Protein AF-A0A485P216-F1 (afdb_monomer_lite)

pLDDT: mean 75.19, std 9.9, range [46.28, 90.5]

Structure (mmCIF, N/CA/C/O backbone):
data_AF-A0A485P216-F1
#
_entry.id   AF-A0A485P216-F1
#
loop_
_atom_site.group_PDB
_atom_site.id
_atom_site.type_symbol
_atom_site.label_atom_id
_atom_site.label_alt_id
_atom_site.label_comp_id
_atom_site.label_asym_id
_atom_site.label_entity_id
_atom_site.label_seq_id
_atom_site.pdbx_PDB_ins_code
_atom_site.Cartn_x
_atom_site.Cartn_y
_atom_site.Cartn_z
_atom_site.occupancy
_atom_site.B_iso_or_equiv
_atom_site.auth_seq_id
_atom_site.auth_comp_id
_atom_site.auth_asym_id
_atom_site.auth_atom_id
_atom_site.pdbx_PDB_model_num
ATOM 1 N N . MET A 1 1 ? 8.575 -3.448 17.483 1.00 46.28 1 MET A N 1
ATOM 2 C CA . MET A 1 1 ? 7.291 -3.311 18.198 1.00 46.28 1 MET A CA 1
ATOM 3 C C . MET A 1 1 ? 6.920 -4.689 18.709 1.00 46.28 1 MET A C 1
ATOM 5 O O . MET A 1 1 ? 6.336 -5.465 17.970 1.00 46.28 1 MET A O 1
ATOM 9 N N . GLU A 1 2 ? 7.343 -5.017 19.926 1.00 46.97 2 GLU A N 1
ATOM 10 C CA . GLU A 1 2 ? 6.828 -6.168 20.674 1.00 46.97 2 GLU A CA 1
ATOM 11 C C . GLU A 1 2 ? 5.642 -5.655 21.489 1.00 46.97 2 GLU A C 1
ATOM 13 O O . GLU A 1 2 ? 5.766 -5.279 22.651 1.00 46.97 2 GLU A O 1
ATOM 18 N N . THR A 1 3 ? 4.499 -5.478 20.834 1.00 56.75 3 THR A N 1
ATOM 19 C CA . THR A 1 3 ? 3.295 -5.021 21.525 1.00 56.75 3 THR A CA 1
ATOM 20 C C . THR A 1 3 ? 2.640 -6.262 22.112 1.00 56.75 3 THR A C 1
ATOM 22 O O . THR A 1 3 ? 2.200 -7.119 21.354 1.00 56.75 3 THR A O 1
ATOM 25 N N . GLY A 1 4 ? 2.581 -6.375 23.442 1.00 61.16 4 GLY A N 1
ATOM 26 C CA . GLY A 1 4 ? 1.899 -7.454 24.177 1.00 61.16 4 GLY A CA 1
ATOM 27 C C . GLY A 1 4 ? 0.370 -7.468 24.013 1.00 61.16 4 GLY A C 1
ATOM 28 O O . GLY A 1 4 ? -0.347 -7.727 24.972 1.00 61.16 4 GLY A O 1
ATOM 29 N N . GLY A 1 5 ? -0.127 -7.123 22.824 1.00 69.69 5 GLY A N 1
ATOM 30 C CA . GLY A 1 5 ? -1.528 -7.204 22.435 1.00 69.69 5 GLY A CA 1
ATOM 31 C C . GLY A 1 5 ? -1.861 -8.573 21.849 1.00 69.69 5 GLY A C 1
ATOM 32 O O . GLY A 1 5 ? -0.996 -9.259 21.305 1.00 69.69 5 GLY A O 1
ATOM 33 N N . ASP A 1 6 ? -3.129 -8.961 21.959 1.00 84.44 6 ASP A N 1
ATOM 34 C CA . ASP A 1 6 ? -3.650 -10.210 21.409 1.00 84.44 6 ASP A CA 1
ATOM 35 C C . ASP A 1 6 ? -3.350 -10.315 19.904 1.00 84.44 6 ASP A C 1
ATOM 37 O O . ASP A 1 6 ? -3.784 -9.482 19.100 1.00 84.44 6 ASP A O 1
ATOM 41 N N . TRP A 1 7 ? -2.598 -11.346 19.518 1.00 85.06 7 TRP A N 1
ATOM 42 C CA . TRP A 1 7 ? -2.142 -11.551 18.145 1.00 85.06 7 TRP A CA 1
ATOM 43 C C . TRP A 1 7 ? -3.311 -11.696 17.165 1.00 85.06 7 TRP A C 1
ATOM 45 O O . TRP A 1 7 ? -3.168 -11.318 16.004 1.00 85.06 7 TRP A O 1
ATOM 55 N N . VAL A 1 8 ? -4.478 -12.168 17.623 1.00 88.50 8 VAL A N 1
ATOM 56 C CA . VAL A 1 8 ? -5.694 -12.261 16.801 1.00 88.50 8 VAL A CA 1
ATOM 57 C C . VAL A 1 8 ? -6.170 -10.868 16.389 1.00 88.50 8 VAL A C 1
ATOM 59 O O . VAL A 1 8 ? -6.516 -10.656 15.227 1.00 88.50 8 VAL A O 1
ATOM 62 N N . THR A 1 9 ? -6.127 -9.891 17.302 1.00 81.56 9 THR A N 1
ATOM 63 C CA . THR A 1 9 ? -6.506 -8.500 16.995 1.00 81.56 9 THR A CA 1
ATOM 64 C C . THR A 1 9 ? -5.523 -7.804 16.052 1.00 81.56 9 THR A C 1
ATOM 66 O O . THR A 1 9 ? -5.925 -6.950 15.261 1.00 81.56 9 THR A O 1
ATOM 69 N N . LEU A 1 10 ? -4.245 -8.194 16.084 1.00 84.25 10 LEU A N 1
ATOM 70 C CA . LEU A 1 10 ? -3.198 -7.638 15.221 1.00 84.25 10 LEU A CA 1
ATOM 71 C C . LEU A 1 10 ? -3.072 -8.363 13.877 1.00 84.25 10 LEU A C 1
ATOM 73 O O . LEU A 1 10 ? -2.493 -7.812 12.939 1.00 84.25 10 LEU A O 1
ATOM 77 N N . LEU A 1 11 ? -3.633 -9.566 13.752 1.00 85.06 11 LEU A N 1
ATOM 78 C CA . LEU A 1 11 ? -3.516 -10.402 12.560 1.00 85.06 11 LEU A CA 1
ATOM 79 C C . LEU A 1 11 ? -3.980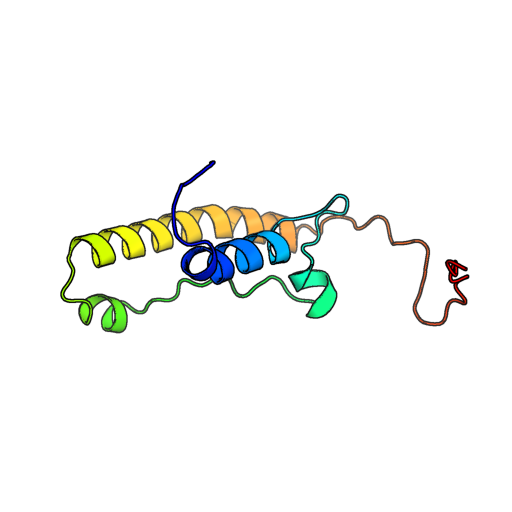 -9.699 11.270 1.00 85.06 11 LEU A C 1
ATOM 81 O O . LEU A 1 11 ? -3.235 -9.751 10.287 1.00 85.06 11 LEU A O 1
ATOM 85 N N . PRO A 1 12 ? -5.134 -8.996 11.226 1.00 83.62 12 PRO A N 1
ATOM 86 C CA . PRO A 1 12 ? -5.554 -8.295 10.012 1.00 83.62 12 PRO A CA 1
ATOM 87 C C . PRO A 1 12 ? -4.550 -7.219 9.582 1.00 83.62 12 PRO A C 1
ATOM 89 O O . PRO A 1 12 ? -4.276 -7.064 8.393 1.00 83.62 12 PRO A O 1
ATOM 92 N N . TYR A 1 13 ? -3.967 -6.507 10.551 1.00 78.81 13 TYR A N 1
ATOM 93 C C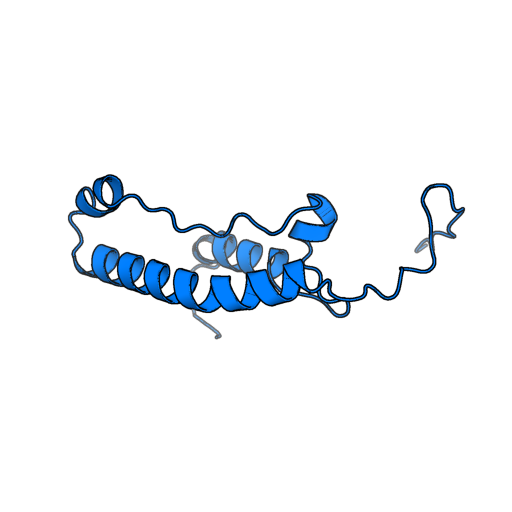A . TYR A 1 13 ? -2.966 -5.473 10.299 1.00 78.81 13 TYR A CA 1
ATOM 94 C C . TYR A 1 13 ? -1.630 -6.066 9.833 1.00 78.81 13 TYR A C 1
ATOM 96 O O . TYR A 1 13 ? -1.048 -5.568 8.869 1.00 78.81 13 TYR A O 1
ATOM 104 N N . GLY A 1 14 ? -1.174 -7.153 10.461 1.00 85.06 14 GLY A N 1
ATOM 105 C CA . GLY A 1 14 ? 0.032 -7.878 10.053 1.00 85.06 14 GLY A CA 1
ATOM 106 C C . GLY A 1 14 ? -0.067 -8.379 8.612 1.00 85.06 14 GLY A C 1
ATOM 107 O O . GLY A 1 14 ? 0.769 -8.041 7.779 1.00 85.06 14 GLY A O 1
ATOM 108 N N . LEU A 1 15 ? -1.162 -9.068 8.276 1.00 86.50 15 LEU A N 1
ATOM 109 C CA . LEU A 1 15 ? -1.410 -9.555 6.915 1.00 86.50 15 LEU A CA 1
ATOM 110 C C . LEU A 1 15 ? -1.510 -8.422 5.890 1.00 86.50 15 LEU A C 1
ATOM 112 O O . LEU A 1 15 ? -1.015 -8.560 4.771 1.00 86.50 15 LEU A O 1
ATOM 116 N N . TYR A 1 16 ? -2.153 -7.306 6.247 1.00 84.19 16 TYR A N 1
ATOM 117 C CA . TYR A 1 16 ? -2.202 -6.128 5.384 1.00 84.19 16 TYR A CA 1
ATOM 118 C C . TYR A 1 16 ? -0.795 -5.591 5.111 1.00 84.19 16 TYR A C 1
ATOM 120 O O . TYR A 1 16 ? -0.460 -5.300 3.966 1.00 84.19 16 TYR A O 1
ATOM 128 N N . ARG A 1 17 ? 0.050 -5.483 6.137 1.00 82.00 17 ARG A N 1
ATOM 129 C CA . ARG A 1 17 ? 1.424 -5.010 5.976 1.00 82.00 17 ARG A CA 1
ATOM 130 C C . ARG A 1 17 ? 2.269 -5.937 5.118 1.00 82.00 17 ARG A C 1
ATOM 132 O O . ARG A 1 17 ? 2.921 -5.452 4.198 1.00 82.00 17 ARG A O 1
ATOM 139 N N . ASP A 1 18 ? 2.229 -7.236 5.376 1.00 87.69 18 ASP A N 1
ATOM 140 C CA . ASP A 1 18 ? 3.027 -8.214 4.634 1.00 87.69 18 ASP A CA 1
ATOM 141 C C . ASP A 1 18 ? 2.649 -8.235 3.148 1.00 87.69 18 ASP A C 1
ATOM 143 O O . ASP A 1 18 ? 3.515 -8.307 2.279 1.00 87.69 18 ASP A O 1
ATOM 147 N N . ARG A 1 19 ? 1.354 -8.096 2.835 1.00 86.69 19 ARG A N 1
ATOM 148 C CA . ARG A 1 19 ? 0.861 -8.089 1.448 1.00 86.69 19 ARG A CA 1
ATOM 149 C C . ARG A 1 19 ? 1.153 -6.802 0.685 1.00 86.69 19 ARG A C 1
ATOM 151 O O . ARG A 1 19 ? 1.187 -6.851 -0.540 1.00 86.69 19 ARG A O 1
ATOM 158 N N . ASN A 1 20 ? 1.335 -5.685 1.388 1.00 86.19 20 ASN A N 1
ATOM 159 C CA . ASN A 1 20 ? 1.463 -4.347 0.801 1.00 86.19 20 ASN A CA 1
ATOM 160 C C . ASN A 1 20 ? 2.847 -3.715 1.010 1.00 86.19 20 ASN A C 1
ATOM 162 O O . ASN A 1 20 ? 3.036 -2.544 0.694 1.00 86.19 20 ASN A O 1
ATOM 166 N N . THR A 1 21 ? 3.817 -4.460 1.546 1.00 82.44 21 THR A N 1
ATOM 167 C CA . THR A 1 21 ? 5.206 -3.996 1.651 1.00 82.44 21 THR A CA 1
ATOM 168 C C . THR A 1 21 ? 5.968 -4.404 0.383 1.00 82.44 21 THR A C 1
ATOM 170 O O . THR A 1 21 ? 5.957 -5.590 0.041 1.00 82.44 21 THR A O 1
ATOM 173 N N . PRO A 1 22 ? 6.611 -3.462 -0.334 1.00 79.12 22 PRO A N 1
ATOM 174 C CA . PRO A 1 22 ? 7.393 -3.779 -1.527 1.00 79.12 22 PRO A CA 1
ATOM 175 C C . PRO A 1 22 ? 8.559 -4.720 -1.204 1.00 79.12 22 PRO A C 1
ATOM 177 O O . PRO A 1 22 ? 9.237 -4.545 -0.190 1.00 79.12 22 PRO A O 1
ATOM 180 N N . TYR A 1 23 ? 8.804 -5.705 -2.070 1.00 76.06 23 TYR A N 1
ATOM 181 C CA . TYR A 1 23 ? 9.955 -6.606 -1.960 1.00 76.06 23 TYR A CA 1
ATOM 182 C C . TYR A 1 23 ? 11.149 -6.104 -2.795 1.00 76.06 23 TYR A C 1
ATOM 184 O O . TYR A 1 23 ? 11.160 -4.971 -3.275 1.00 76.06 23 TYR A O 1
ATOM 192 N N . THR A 1 24 ? 12.169 -6.943 -2.996 1.00 72.62 24 THR A N 1
ATOM 193 C CA . THR A 1 24 ? 13.421 -6.594 -3.696 1.00 72.62 24 THR A CA 1
ATOM 194 C C . THR A 1 24 ? 13.235 -6.062 -5.121 1.00 72.62 24 THR A C 1
ATOM 196 O O . THR A 1 24 ? 14.094 -5.332 -5.602 1.00 72.62 24 THR A O 1
ATOM 199 N N . LEU A 1 25 ? 12.124 -6.391 -5.786 1.00 76.50 25 LEU A N 1
ATOM 200 C CA . LEU A 1 25 ? 11.796 -5.949 -7.148 1.00 76.50 25 LEU A CA 1
ATOM 201 C C . LEU A 1 25 ? 10.856 -4.731 -7.193 1.00 76.50 25 LEU A C 1
ATOM 203 O O . LEU A 1 25 ? 10.352 -4.392 -8.257 1.00 76.50 25 LEU A O 1
ATOM 207 N N . GLY A 1 26 ? 10.569 -4.100 -6.051 1.00 78.88 26 GLY A N 1
ATOM 208 C CA . GLY A 1 26 ? 9.683 -2.933 -5.973 1.00 78.88 26 GLY A CA 1
ATOM 209 C C . GLY A 1 26 ? 8.186 -3.250 -6.055 1.00 78.88 26 GLY A C 1
ATOM 210 O O . GLY A 1 26 ? 7.380 -2.352 -5.844 1.00 78.88 26 GLY A O 1
ATOM 211 N N . PHE A 1 27 ? 7.813 -4.513 -6.284 1.00 77.50 27 PHE A N 1
ATOM 212 C CA . PHE A 1 27 ? 6.425 -4.975 -6.246 1.00 77.50 27 PHE A CA 1
ATOM 213 C C . PHE A 1 27 ? 6.058 -5.564 -4.882 1.00 77.50 27 PHE A C 1
ATOM 215 O O . PHE A 1 27 ? 6.849 -6.261 -4.238 1.00 77.50 27 PHE A O 1
ATOM 222 N N . THR A 1 28 ? 4.827 -5.306 -4.465 1.00 87.12 28 THR A N 1
ATOM 223 C CA . THR A 1 28 ? 4.162 -5.920 -3.317 1.00 87.12 28 THR A CA 1
ATOM 224 C C . THR A 1 28 ? 3.560 -7.279 -3.706 1.00 87.12 28 THR A C 1
ATOM 226 O O . THR A 1 28 ? 3.161 -7.478 -4.859 1.00 87.12 28 THR A O 1
ATOM 229 N N . PRO A 1 29 ? 3.418 -8.235 -2.767 1.00 90.50 29 PRO A N 1
ATOM 230 C CA . PRO A 1 29 ? 2.697 -9.482 -3.032 1.00 90.50 29 PRO A CA 1
ATOM 231 C C . PRO A 1 29 ? 1.275 -9.275 -3.578 1.00 90.50 29 PRO A C 1
ATOM 233 O O . PRO A 1 29 ? 0.822 -10.048 -4.422 1.00 90.50 29 PRO A O 1
ATOM 236 N N . TYR A 1 30 ? 0.576 -8.223 -3.136 1.00 86.62 30 TYR A N 1
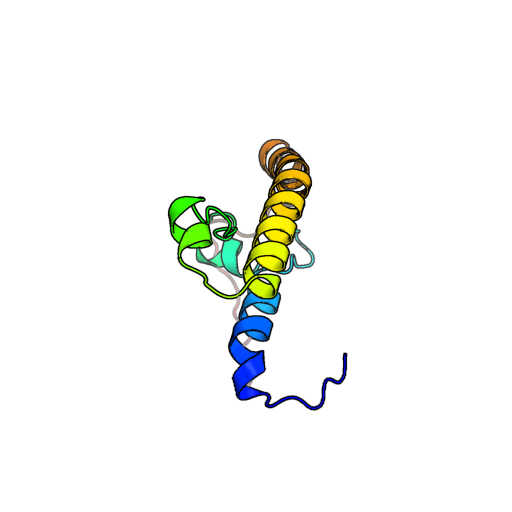ATOM 237 C CA . TYR A 1 30 ? -0.731 -7.858 -3.678 1.00 86.62 30 TYR A CA 1
ATOM 238 C C . TYR A 1 30 ? -0.655 -7.528 -5.176 1.00 86.62 30 TYR A C 1
ATOM 240 O O . TYR A 1 30 ? -1.438 -8.056 -5.965 1.00 86.62 30 TYR A O 1
ATOM 248 N N . GLU A 1 31 ? 0.293 -6.684 -5.584 1.00 86.38 31 GLU A N 1
ATOM 249 C CA . GLU A 1 31 ? 0.461 -6.297 -6.991 1.00 86.38 31 GLU A CA 1
ATOM 250 C C . GLU A 1 31 ? 0.764 -7.491 -7.886 1.00 86.38 31 GLU A C 1
ATOM 252 O O . GLU A 1 31 ? 0.225 -7.575 -8.985 1.00 86.38 31 GLU A O 1
ATOM 257 N N . ILE A 1 32 ? 1.559 -8.445 -7.398 1.00 84.50 32 ILE A N 1
ATOM 258 C CA . ILE A 1 32 ? 1.863 -9.679 -8.132 1.00 84.50 32 ILE A CA 1
ATOM 259 C C . ILE A 1 32 ? 0.595 -10.520 -8.332 1.00 84.50 32 ILE A C 1
ATOM 261 O O . ILE A 1 32 ? 0.358 -11.027 -9.426 1.00 84.50 32 ILE A O 1
ATOM 265 N N . MET A 1 33 ? -0.233 -10.670 -7.294 1.00 86.12 33 MET A N 1
ATOM 266 C CA . MET A 1 33 ? -1.449 -11.488 -7.373 1.00 86.12 33 MET A CA 1
ATOM 267 C C . MET A 1 33 ? -2.562 -10.850 -8.208 1.00 86.12 33 MET A C 1
ATOM 269 O O . MET A 1 33 ? -3.308 -11.563 -8.874 1.00 86.12 33 MET A O 1
ATOM 273 N N . PHE A 1 34 ? -2.717 -9.528 -8.133 1.00 83.44 34 PHE A N 1
ATOM 274 C CA . PHE A 1 34 ? -3.885 -8.835 -8.682 1.00 83.44 34 PHE A CA 1
ATOM 275 C C . PHE A 1 34 ? -3.569 -7.923 -9.873 1.00 83.44 34 PHE A C 1
ATOM 277 O O . PHE A 1 34 ? -4.497 -7.351 -10.443 1.00 83.44 34 PHE A O 1
ATOM 284 N N . GLY A 1 35 ? -2.295 -7.767 -10.248 1.00 81.44 35 GLY A N 1
ATOM 285 C CA . GLY A 1 35 ? -1.859 -6.971 -11.402 1.00 81.44 35 GLY A CA 1
ATOM 286 C C . GLY A 1 35 ? -2.170 -5.475 -11.298 1.00 81.44 35 GLY A C 1
ATOM 287 O O . GLY A 1 35 ? -2.197 -4.779 -12.308 1.00 81.44 35 GLY A O 1
ATOM 288 N N . ARG A 1 36 ? -2.465 -4.979 -10.094 1.00 79.44 36 ARG A N 1
ATOM 289 C CA . ARG A 1 36 ? -2.836 -3.587 -9.812 1.00 79.44 36 ARG A CA 1
ATOM 290 C C . ARG A 1 36 ? -2.324 -3.190 -8.427 1.00 79.44 36 ARG A C 1
ATOM 292 O O . ARG A 1 36 ? -2.243 -4.075 -7.569 1.00 79.44 36 ARG A O 1
ATOM 299 N N . PRO A 1 37 ? -2.032 -1.902 -8.178 1.00 78.62 37 PRO A N 1
ATOM 300 C CA . PRO A 1 37 ? -1.659 -1.445 -6.846 1.00 78.62 37 PRO A CA 1
ATOM 301 C C . PRO A 1 37 ? -2.754 -1.809 -5.832 1.00 78.62 37 PRO A C 1
ATOM 303 O O . PRO A 1 37 ? -3.943 -1.853 -6.192 1.00 78.62 37 PRO A O 1
ATOM 306 N N . PRO A 1 38 ? -2.388 -2.114 -4.574 1.00 78.38 38 PRO A N 1
ATOM 307 C CA . PRO A 1 38 ? -3.372 -2.385 -3.543 1.00 78.38 38 PRO A CA 1
ATOM 308 C C . PRO A 1 38 ? -4.371 -1.243 -3.429 1.00 78.38 38 PRO A C 1
ATOM 310 O O . PRO A 1 38 ? -3.982 -0.087 -3.586 1.00 78.38 38 PRO A O 1
ATOM 313 N N . PRO A 1 39 ? -5.664 -1.538 -3.189 1.00 69.94 39 PRO A N 1
ATOM 314 C CA . PRO A 1 39 ? -6.666 -0.515 -2.983 1.00 69.94 39 PRO A CA 1
ATOM 315 C C . PRO A 1 39 ? -6.250 0.247 -1.738 1.00 69.94 39 PRO A C 1
ATOM 317 O O . PRO A 1 39 ? -6.431 -0.217 -0.611 1.00 69.94 39 PRO A O 1
ATOM 320 N N . ILE A 1 40 ? -5.635 1.400 -1.956 1.00 65.31 40 ILE A N 1
ATOM 321 C CA . ILE A 1 40 ? -5.240 2.252 -0.862 1.00 65.31 40 ILE A CA 1
ATOM 322 C C . ILE A 1 40 ? -6.527 2.912 -0.397 1.00 65.31 40 ILE A C 1
ATOM 324 O O . ILE A 1 40 ? -7.085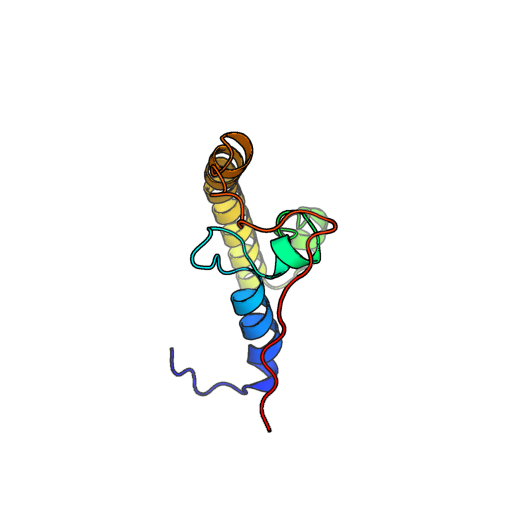 3.779 -1.065 1.00 65.31 40 ILE A O 1
ATOM 328 N N . ILE A 1 41 ? -7.077 2.413 0.705 1.00 64.12 41 ILE A N 1
ATOM 329 C CA . ILE A 1 41 ? -8.233 3.046 1.332 1.00 64.12 41 ILE A CA 1
ATOM 330 C C . ILE A 1 41 ? -7.708 4.362 1.907 1.00 64.12 41 ILE A C 1
ATOM 332 O O . ILE A 1 41 ? -6.862 4.326 2.803 1.00 64.12 41 ILE A O 1
ATOM 336 N N . PRO A 1 42 ? -8.152 5.513 1.373 1.00 59.66 42 PRO A N 1
ATOM 337 C CA . PRO A 1 42 ? -9.113 6.302 2.128 1.00 59.66 42 PRO A CA 1
ATOM 338 C C . PRO A 1 42 ? -9.969 7.186 1.212 1.00 59.66 42 PRO A C 1
ATOM 340 O O . PRO A 1 42 ? -9.664 8.348 0.969 1.00 59.66 42 PRO A O 1
ATOM 343 N N . ASN A 1 43 ? -11.120 6.676 0.783 1.00 53.69 43 ASN A N 1
ATOM 344 C CA . ASN A 1 43 ? -12.257 7.562 0.536 1.00 53.69 43 ASN A CA 1
ATOM 345 C C . ASN A 1 43 ? -13.339 7.268 1.571 1.00 53.69 43 ASN A C 1
ATOM 347 O O . ASN A 1 43 ? -14.429 6.773 1.283 1.00 53.69 43 ASN A O 1
ATOM 351 N N . LEU A 1 44 ? -12.983 7.534 2.826 1.00 59.09 44 LEU A N 1
ATOM 352 C CA . LEU A 1 44 ? -13.955 7.709 3.888 1.00 59.09 44 LEU A CA 1
ATOM 353 C C . LEU A 1 44 ? -14.691 9.012 3.570 1.00 59.09 44 LEU A C 1
ATOM 355 O O . LEU A 1 44 ? -14.266 10.093 3.964 1.00 59.09 44 LEU A O 1
ATOM 359 N N . ARG A 1 45 ? -15.769 8.912 2.782 1.00 61.62 45 ARG A N 1
ATOM 360 C CA . ARG A 1 45 ? -16.622 10.063 2.456 1.00 61.62 45 ARG A CA 1
ATOM 361 C C . ARG A 1 45 ? -16.934 10.820 3.744 1.00 61.62 45 ARG A C 1
ATOM 363 O O . ARG A 1 45 ? -17.215 10.194 4.767 1.00 61.62 45 ARG A O 1
ATOM 370 N N . ALA A 1 46 ? -16.933 12.150 3.693 1.00 62.12 46 ALA A N 1
ATOM 371 C CA . ALA A 1 46 ? -17.217 12.988 4.861 1.00 62.12 46 ALA A CA 1
ATOM 372 C C . ALA A 1 46 ? -18.532 12.588 5.569 1.00 62.12 46 ALA A C 1
ATOM 374 O O . ALA A 1 46 ? -18.622 12.656 6.789 1.00 62.12 46 ALA A O 1
ATOM 375 N N . GLU A 1 47 ? -19.506 12.077 4.812 1.00 63.25 47 GLU A N 1
ATOM 376 C CA . GLU A 1 47 ? -20.773 11.507 5.291 1.00 63.25 47 GLU A CA 1
ATOM 377 C C . GLU A 1 47 ? -20.612 10.241 6.153 1.00 63.25 47 GLU A C 1
ATOM 379 O O . GLU A 1 47 ? -21.356 10.050 7.111 1.00 63.25 47 GLU A O 1
ATOM 384 N N . LEU A 1 48 ? -19.653 9.365 5.829 1.00 63.97 48 LEU A N 1
ATOM 385 C CA . LEU A 1 48 ? -19.307 8.189 6.635 1.00 63.97 48 LEU A CA 1
ATOM 386 C C . LEU A 1 48 ? -18.500 8.596 7.867 1.00 63.97 48 LEU A C 1
ATOM 388 O O . LEU A 1 48 ? -18.752 8.074 8.948 1.00 63.97 48 LEU A O 1
ATOM 392 N N . LEU A 1 49 ? -17.588 9.562 7.721 1.00 65.12 49 LEU A N 1
ATOM 393 C CA . LEU A 1 49 ? -16.825 10.116 8.840 1.00 65.12 49 LEU A CA 1
ATOM 394 C C . LEU A 1 49 ? -17.738 10.798 9.872 1.00 65.12 49 LEU A C 1
ATOM 396 O O . LEU A 1 49 ? -17.571 10.590 11.067 1.00 65.12 49 LEU A O 1
ATOM 400 N N . ALA A 1 50 ? -18.753 11.540 9.422 1.00 64.19 50 ALA A N 1
ATOM 401 C CA . ALA A 1 50 ? -19.728 12.209 10.286 1.00 64.19 50 ALA A CA 1
ATOM 402 C C . ALA A 1 50 ? -20.635 11.245 11.076 1.00 64.19 50 ALA A C 1
ATOM 404 O O . ALA A 1 50 ? -21.263 11.657 12.050 1.00 64.19 50 ALA A O 1
ATOM 405 N N . LYS A 1 51 ? -20.718 9.964 10.683 1.00 67.00 51 LYS A N 1
ATOM 406 C CA . LYS A 1 51 ? -21.455 8.935 11.438 1.00 67.00 51 LYS A CA 1
ATOM 407 C C . LYS A 1 51 ? -20.682 8.409 12.646 1.00 67.00 51 LYS A C 1
ATOM 409 O O . LYS A 1 51 ? -21.295 7.795 13.523 1.00 67.00 51 LYS A O 1
ATOM 414 N N . PHE A 1 52 ? -19.370 8.630 12.714 1.00 69.12 52 PHE A N 1
ATOM 415 C CA . PHE A 1 52 ? -18.592 8.260 13.888 1.00 69.12 52 PHE A CA 1
ATOM 416 C C . PHE A 1 52 ? -18.845 9.285 14.993 1.00 69.12 52 PHE A C 1
ATOM 418 O O . PHE A 1 52 ? -18.534 10.463 14.857 1.00 69.12 52 PHE A O 1
ATOM 425 N N . LYS A 1 53 ? -19.436 8.823 16.099 1.00 67.31 53 LYS A N 1
ATOM 426 C CA . LYS A 1 53 ? -19.643 9.637 17.308 1.00 67.31 53 LYS A CA 1
ATOM 427 C C . LYS A 1 53 ? -18.345 9.863 18.091 1.00 67.31 53 LYS A C 1
ATOM 429 O O . LYS A 1 53 ? -18.303 10.727 18.958 1.00 67.31 53 LYS A O 1
ATOM 434 N N . ASP A 1 54 ? -17.321 9.066 17.799 1.00 76.12 54 ASP A N 1
ATOM 435 C CA . ASP A 1 54 ? -16.017 9.119 18.446 1.00 76.12 54 ASP A CA 1
ATOM 436 C C . ASP A 1 54 ? -15.120 10.161 17.760 1.00 76.12 54 ASP A C 1
ATOM 438 O O . ASP A 1 54 ? -14.739 10.024 16.592 1.00 76.12 54 ASP A O 1
ATOM 442 N N . GLN A 1 55 ? -14.815 11.221 18.505 1.00 74.94 55 GLN A N 1
ATOM 443 C CA . GLN A 1 55 ? -14.068 12.380 18.034 1.00 74.94 55 GLN A CA 1
ATOM 444 C C . GLN A 1 55 ? -12.577 12.069 17.810 1.00 74.94 55 GLN A C 1
ATOM 446 O O . GLN A 1 55 ? -11.992 12.594 16.863 1.00 74.94 55 GLN A O 1
ATOM 451 N N . GLU A 1 56 ? -11.977 11.181 18.606 1.00 77.62 56 GLU A N 1
ATOM 452 C CA . GLU A 1 56 ? -10.569 10.775 18.470 1.00 77.62 56 GLU A CA 1
ATOM 453 C C . GLU A 1 56 ? -10.375 9.873 17.250 1.00 77.62 56 GLU A C 1
ATOM 455 O O . GLU A 1 56 ? -9.446 10.062 16.455 1.00 77.62 56 GLU A O 1
ATOM 460 N N . LEU A 1 57 ? -11.306 8.939 17.034 1.00 75.12 57 LEU A N 1
ATOM 461 C CA . LEU A 1 57 ? -11.313 8.099 15.839 1.00 75.12 57 LEU A CA 1
ATOM 462 C C . LEU A 1 57 ? -11.501 8.944 14.572 1.00 75.12 57 LEU A C 1
ATOM 464 O O . LEU A 1 57 ? -10.792 8.749 13.585 1.00 75.12 57 LEU A O 1
ATOM 468 N N . PHE A 1 58 ? -12.417 9.915 14.599 1.00 77.50 58 PHE A N 1
ATOM 469 C CA . PHE A 1 58 ? -12.647 10.827 13.479 1.00 77.50 58 PHE A CA 1
ATOM 470 C C . PHE A 1 58 ? -11.397 11.642 13.125 1.00 77.50 58 PHE A C 1
ATOM 472 O O . PHE A 1 58 ? -11.026 11.736 11.951 1.00 77.50 58 PHE A O 1
ATOM 479 N N . LEU A 1 59 ? -10.731 12.220 14.129 1.00 79.38 59 LEU A N 1
ATOM 480 C CA . LEU A 1 59 ? -9.499 12.984 13.933 1.00 79.38 59 LEU A CA 1
ATOM 481 C C . LEU A 1 59 ? -8.377 12.098 13.385 1.00 79.38 59 LEU A C 1
ATOM 483 O O . LEU A 1 59 ? -7.710 12.490 12.426 1.00 79.38 59 LEU A O 1
ATOM 487 N N . SER A 1 60 ? -8.231 10.886 13.923 1.00 78.25 60 SER A N 1
ATOM 488 C CA . SER A 1 60 ? -7.252 9.900 13.457 1.00 78.25 60 SER A CA 1
ATOM 489 C C . SER A 1 60 ? -7.485 9.503 11.995 1.00 78.25 60 SER A C 1
ATOM 491 O O . SER A 1 60 ? -6.548 9.503 11.195 1.00 78.25 60 SER A O 1
ATOM 493 N N . LEU A 1 61 ? -8.737 9.240 11.602 1.00 78.06 61 LEU A N 1
ATOM 494 C CA . LEU A 1 61 ? -9.093 8.888 10.222 1.00 78.06 61 LEU A CA 1
ATOM 495 C C . LEU A 1 61 ? -8.905 10.060 9.252 1.00 78.06 61 LEU A C 1
ATOM 497 O O . LEU A 1 61 ? -8.410 9.866 8.142 1.00 78.06 61 LEU A O 1
ATOM 501 N N . ARG A 1 62 ? -9.244 11.286 9.665 1.00 78.56 62 ARG A N 1
ATOM 502 C CA . ARG A 1 62 ? -8.987 12.497 8.870 1.00 78.56 62 ARG A CA 1
ATOM 503 C C . ARG A 1 62 ? -7.484 12.744 8.697 1.00 78.56 62 ARG A C 1
ATOM 505 O O . ARG A 1 62 ? -7.052 13.142 7.617 1.00 78.56 62 ARG A O 1
ATOM 512 N N . GLY A 1 63 ? -6.692 12.515 9.744 1.00 81.56 63 GLY A N 1
ATOM 513 C CA . GLY A 1 63 ? -5.232 12.574 9.679 1.00 81.56 63 GLY A CA 1
ATOM 514 C C . GLY A 1 63 ? -4.672 11.553 8.691 1.00 81.56 63 GLY A C 1
ATOM 515 O O . GLY A 1 63 ? -3.890 11.914 7.814 1.00 81.56 63 GLY A O 1
ATOM 516 N N . LEU A 1 64 ? -5.149 10.308 8.768 1.00 80.25 64 LEU A N 1
ATOM 517 C CA . LEU A 1 64 ? -4.769 9.238 7.848 1.00 80.25 64 LEU A CA 1
ATOM 518 C C . LEU A 1 64 ? -5.114 9.576 6.392 1.00 80.25 64 LEU A C 1
ATOM 520 O O . LEU A 1 64 ? -4.285 9.365 5.511 1.00 80.25 64 LEU A O 1
ATOM 524 N N . GLN A 1 65 ? -6.298 10.141 6.140 1.00 79.00 65 GLN A N 1
ATOM 525 C CA . GLN A 1 65 ? -6.700 10.566 4.799 1.00 79.00 65 GLN A CA 1
ATOM 526 C C . GLN A 1 65 ? -5.744 11.621 4.223 1.00 79.00 65 GLN A C 1
ATOM 528 O O . GLN A 1 65 ? -5.299 11.484 3.089 1.00 79.00 65 GLN A O 1
ATOM 533 N N . ARG A 1 66 ? -5.368 12.635 5.011 1.00 80.50 66 ARG A N 1
ATOM 534 C CA . ARG A 1 66 ? -4.424 13.676 4.565 1.00 80.50 66 ARG A CA 1
ATOM 535 C C . ARG A 1 66 ? -3.031 13.126 4.275 1.00 80.50 66 ARG A C 1
ATOM 537 O O . ARG A 1 66 ? -2.430 13.481 3.268 1.00 80.50 66 ARG A O 1
ATOM 544 N N . VAL A 1 67 ? -2.519 12.261 5.153 1.00 79.50 67 VAL A N 1
ATOM 545 C CA . VAL A 1 67 ? -1.213 11.609 4.957 1.00 79.50 67 VAL A CA 1
ATOM 546 C C . VAL A 1 67 ? -1.236 10.742 3.702 1.00 79.50 67 VAL A C 1
ATOM 548 O O . VAL A 1 67 ? -0.282 10.741 2.930 1.00 79.50 67 VAL A O 1
ATOM 551 N N . HIS A 1 68 ? -2.339 10.032 3.470 1.00 77.75 68 HIS A N 1
ATOM 552 C CA . HIS A 1 68 ? -2.516 9.272 2.248 1.00 77.75 68 HIS A CA 1
ATOM 553 C C . HIS A 1 68 ? -2.502 10.161 1.002 1.00 77.75 68 HIS A C 1
ATOM 555 O O . HIS A 1 68 ? -1.779 9.834 0.071 1.00 77.75 68 HIS A O 1
ATOM 561 N N . GLU A 1 69 ? -3.258 11.262 0.976 1.00 75.88 69 GLU A N 1
ATOM 562 C CA . GLU A 1 69 ? -3.303 12.179 -0.174 1.00 75.88 69 GLU A CA 1
ATOM 563 C C . GLU A 1 69 ? -1.901 12.709 -0.538 1.00 75.88 69 GLU A C 1
ATOM 565 O O . GLU A 1 69 ? -1.542 12.744 -1.717 1.00 75.88 69 GLU A O 1
ATOM 570 N N . ASP A 1 70 ? -1.074 13.035 0.461 1.00 79.50 70 ASP A N 1
ATOM 571 C CA . ASP A 1 70 ? 0.298 13.522 0.253 1.00 79.50 70 ASP A CA 1
ATOM 572 C C . ASP A 1 70 ? 1.259 12.426 -0.252 1.00 79.50 70 ASP A C 1
ATOM 574 O O . ASP A 1 70 ? 2.023 12.627 -1.202 1.00 79.50 70 ASP A O 1
ATOM 578 N N . ILE A 1 71 ? 1.206 11.231 0.347 1.00 77.94 71 ILE A N 1
ATOM 579 C CA . ILE A 1 71 ? 2.055 10.099 -0.058 1.00 77.94 71 ILE A CA 1
ATOM 580 C C . ILE A 1 71 ? 1.626 9.560 -1.429 1.00 77.94 71 ILE A C 1
ATOM 582 O O . ILE A 1 71 ? 2.475 9.169 -2.234 1.00 77.94 71 ILE A O 1
ATOM 586 N N . TRP A 1 72 ? 0.323 9.552 -1.717 1.00 78.81 72 TRP A N 1
ATOM 587 C CA . TRP A 1 72 ? -0.230 9.002 -2.950 1.00 78.81 72 TRP A CA 1
ATOM 588 C C . TRP A 1 72 ? 0.247 9.758 -4.180 1.00 78.81 72 TRP A C 1
ATOM 590 O O . TRP A 1 72 ? 0.629 9.119 -5.149 1.00 78.81 72 TRP A O 1
ATOM 600 N N . LEU A 1 73 ? 0.337 11.089 -4.131 1.00 79.12 73 LEU A N 1
ATOM 601 C CA . LEU A 1 73 ? 0.911 11.884 -5.223 1.00 79.12 73 LEU A CA 1
ATOM 602 C C . LEU A 1 73 ? 2.325 11.418 -5.605 1.00 79.12 73 LEU A C 1
ATOM 604 O O . LEU A 1 73 ? 2.654 11.310 -6.787 1.00 79.12 73 LEU A O 1
ATOM 608 N N . ARG A 1 74 ? 3.152 11.090 -4.606 1.00 78.75 74 ARG A N 1
ATOM 609 C CA . ARG A 1 74 ? 4.522 10.595 -4.813 1.00 78.75 74 ARG A CA 1
ATOM 610 C C . ARG A 1 74 ? 4.534 9.165 -5.342 1.00 78.75 74 ARG A C 1
ATOM 612 O O . ARG A 1 74 ? 5.298 8.866 -6.253 1.00 78.75 74 ARG A O 1
ATOM 619 N N . LEU A 1 75 ? 3.685 8.295 -4.795 1.00 71.69 75 LEU A N 1
ATOM 620 C CA . LEU A 1 75 ? 3.540 6.916 -5.266 1.00 71.69 75 LEU A CA 1
ATOM 621 C C . LEU A 1 75 ? 3.018 6.866 -6.703 1.00 71.69 75 LEU A C 1
ATOM 623 O O . LEU A 1 75 ? 3.605 6.174 -7.524 1.00 71.69 75 LEU A O 1
ATOM 627 N N . CYS A 1 76 ? 1.982 7.639 -7.033 1.00 74.06 76 CYS A N 1
ATOM 628 C CA . CYS A 1 76 ? 1.475 7.801 -8.394 1.00 74.06 76 CYS A CA 1
ATOM 629 C C . CYS A 1 76 ? 2.588 8.188 -9.358 1.00 74.06 76 CYS A C 1
ATOM 631 O O . CYS A 1 76 ? 2.726 7.551 -10.392 1.00 74.06 76 CYS A O 1
ATOM 633 N N . ALA A 1 77 ? 3.412 9.178 -9.008 1.00 80.69 77 ALA A N 1
ATOM 634 C CA . ALA A 1 77 ? 4.532 9.574 -9.854 1.00 80.69 77 ALA A CA 1
ATOM 635 C C . ALA A 1 77 ? 5.526 8.422 -10.092 1.00 80.69 77 ALA A C 1
ATOM 637 O O . ALA A 1 77 ? 6.038 8.289 -11.196 1.00 80.69 77 ALA A O 1
ATOM 638 N N . ILE A 1 78 ? 5.772 7.568 -9.092 1.00 75.44 78 ILE A N 1
ATOM 639 C CA . ILE A 1 78 ? 6.636 6.381 -9.223 1.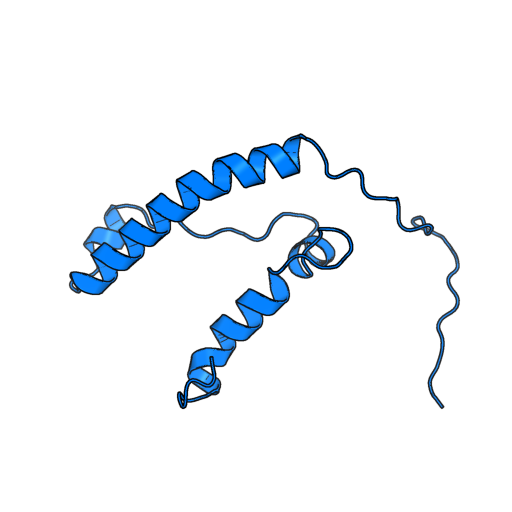00 75.44 78 ILE A CA 1
ATOM 640 C C . ILE A 1 78 ? 5.984 5.310 -10.111 1.00 75.44 78 ILE A C 1
ATOM 642 O O . ILE A 1 78 ? 6.660 4.726 -10.956 1.00 75.44 78 ILE A O 1
ATOM 646 N N . TYR A 1 79 ? 4.682 5.062 -9.945 1.00 67.00 79 TYR A N 1
ATOM 647 C CA . TYR A 1 79 ? 3.942 4.107 -10.773 1.00 67.00 79 TYR A CA 1
ATOM 648 C C . TYR A 1 79 ? 3.855 4.561 -12.238 1.00 67.00 79 TYR A C 1
ATOM 650 O O . TYR A 1 79 ? 4.104 3.756 -13.131 1.00 67.00 79 TYR A O 1
ATOM 658 N N . GLU A 1 80 ? 3.562 5.841 -12.484 1.00 74.94 80 GLU A N 1
ATOM 659 C CA . GLU A 1 80 ? 3.481 6.449 -13.823 1.00 74.94 80 GLU A CA 1
ATOM 660 C C . GLU A 1 80 ? 4.850 6.549 -14.503 1.00 74.94 80 GLU A C 1
ATOM 662 O O . GLU A 1 80 ? 4.967 6.320 -15.704 1.00 74.94 80 GLU A O 1
ATOM 667 N N . ALA A 1 81 ? 5.910 6.846 -13.742 1.00 75.38 81 ALA A N 1
ATOM 668 C CA . ALA A 1 81 ? 7.275 6.843 -14.267 1.00 75.38 81 ALA A CA 1
ATOM 669 C C . ALA A 1 81 ? 7.715 5.451 -14.747 1.00 75.38 81 ALA A C 1
ATOM 671 O O . ALA A 1 81 ? 8.673 5.354 -15.512 1.00 75.38 81 ALA A O 1
ATOM 672 N N . GLY A 1 82 ? 7.014 4.397 -14.310 1.00 62.25 82 GLY A N 1
ATOM 673 C CA . GLY A 1 82 ? 7.390 3.015 -14.522 1.00 62.25 82 GLY A CA 1
ATOM 674 C C . GLY A 1 82 ? 8.677 2.711 -13.766 1.00 62.25 82 GLY A C 1
ATOM 675 O O . GLY A 1 82 ? 9.770 3.085 -14.187 1.00 62.25 82 GLY A O 1
ATOM 676 N N . LEU A 1 83 ? 8.583 1.966 -12.662 1.00 62.81 83 LEU A N 1
ATOM 677 C CA . LEU A 1 83 ? 9.745 1.204 -12.207 1.00 62.81 83 LEU A CA 1
ATOM 678 C C . LEU A 1 83 ? 10.154 0.351 -13.398 1.00 62.81 83 LEU A C 1
ATOM 680 O O . LEU A 1 83 ? 9.346 -0.478 -13.801 1.00 62.81 83 LEU A O 1
ATOM 684 N N . THR A 1 84 ? 11.331 0.576 -13.993 1.00 57.66 84 THR A N 1
ATOM 685 C CA . THR A 1 84 ? 11.874 -0.331 -15.005 1.00 57.66 84 THR A CA 1
ATOM 686 C C . THR A 1 84 ? 11.977 -1.683 -14.324 1.00 57.66 84 THR A C 1
ATOM 688 O O . THR A 1 84 ? 12.892 -1.890 -13.521 1.00 57.66 84 THR A O 1
ATOM 691 N N . PRO A 1 85 ? 11.037 -2.613 -14.569 1.00 58.41 85 PRO A N 1
ATOM 692 C CA . PRO A 1 85 ? 11.182 -3.928 -14.007 1.00 58.41 85 PRO A CA 1
ATOM 693 C C . PRO A 1 85 ? 12.380 -4.455 -14.774 1.00 58.41 85 PRO A C 1
ATOM 695 O O . PRO A 1 85 ? 12.338 -4.506 -16.005 1.00 58.41 85 PRO A O 1
ATOM 698 N N . THR A 1 86 ? 13.470 -4.810 -14.100 1.00 55.06 86 THR A N 1
ATOM 699 C CA . THR A 1 86 ? 14.347 -5.808 -14.700 1.00 55.06 86 THR A CA 1
ATOM 700 C C . THR A 1 86 ? 13.415 -6.970 -15.011 1.00 55.06 86 THR A C 1
ATOM 702 O O . THR A 1 86 ? 12.838 -7.528 -14.072 1.00 55.06 86 THR A O 1
ATOM 705 N N . PRO A 1 87 ? 13.133 -7.256 -16.298 1.00 57.50 87 PRO A N 1
ATOM 706 C CA . PRO A 1 87 ? 12.160 -8.273 -16.626 1.00 57.50 87 PRO A CA 1
ATOM 707 C C . PRO A 1 87 ? 12.663 -9.526 -15.940 1.00 57.50 87 PRO A C 1
ATOM 709 O O . PRO A 1 87 ? 13.826 -9.903 -16.126 1.00 57.50 87 PRO A O 1
ATOM 712 N N . HIS A 1 88 ? 11.834 -10.139 -15.096 1.00 64.12 88 HIS A N 1
ATOM 713 C CA . HIS A 1 88 ? 12.143 -11.490 -14.672 1.00 64.12 88 HIS A CA 1
ATOM 714 C C . HIS A 1 88 ? 12.432 -12.274 -15.957 1.00 64.12 88 HIS A C 1
ATOM 716 O O . HIS A 1 88 ? 11.743 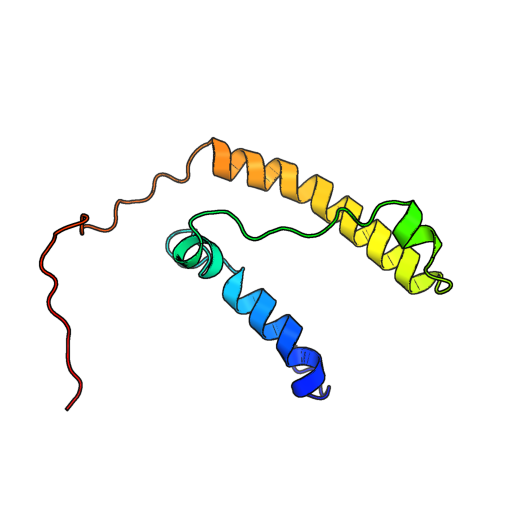-12.104 -16.965 1.00 64.12 88 HIS A O 1
ATOM 722 N N . GLN A 1 89 ? 13.507 -13.055 -15.970 1.00 68.00 89 GLN A N 1
ATOM 723 C CA . GLN A 1 89 ? 14.048 -13.596 -17.221 1.00 68.00 89 GLN A CA 1
ATOM 724 C C . GLN A 1 89 ? 13.053 -14.507 -17.968 1.00 68.00 89 GLN A C 1
ATOM 726 O O . GLN A 1 89 ? 13.255 -14.816 -19.137 1.00 68.00 89 GLN A O 1
ATOM 731 N N . TYR A 1 90 ? 11.972 -14.899 -17.293 1.00 73.56 90 TYR A N 1
ATOM 732 C CA . TYR A 1 90 ? 10.928 -15.778 -17.785 1.00 73.56 90 TYR A CA 1
ATOM 733 C C . TYR A 1 90 ? 9.792 -15.015 -18.474 1.00 73.56 90 TYR A C 1
ATOM 735 O O . TYR A 1 90 ? 9.327 -13.985 -17.993 1.00 73.56 90 TYR A O 1
ATOM 743 N N . ARG A 1 91 ? 9.303 -15.535 -19.592 1.00 77.69 91 ARG A N 1
ATOM 744 C CA . ARG A 1 91 ? 8.133 -15.057 -20.332 1.00 77.69 91 ARG A CA 1
ATOM 745 C C . ARG A 1 91 ? 6.977 -16.045 -20.197 1.00 77.69 91 ARG A C 1
ATOM 747 O O . ARG A 1 91 ? 7.153 -17.202 -19.818 1.00 77.69 91 ARG A O 1
ATOM 754 N N . LEU A 1 92 ? 5.767 -15.581 -20.509 1.00 79.19 92 LEU A N 1
ATOM 755 C CA . LEU A 1 92 ? 4.604 -16.463 -20.618 1.00 79.19 92 LEU A CA 1
ATOM 756 C C . LEU A 1 92 ? 4.891 -17.551 -21.665 1.00 79.19 92 LEU A C 1
ATOM 758 O O . LEU A 1 92 ? 5.177 -17.231 -22.816 1.00 79.19 92 LEU A O 1
ATOM 762 N N . GLY A 1 93 ? 4.804 -18.819 -21.256 1.00 82.38 93 GLY A N 1
ATOM 763 C CA . GLY A 1 93 ? 5.111 -19.981 -22.099 1.00 82.38 93 GLY A CA 1
ATOM 764 C C . GLY A 1 93 ? 6.499 -20.591 -21.882 1.00 82.38 93 GLY A C 1
ATOM 765 O O . GLY A 1 93 ? 6.785 -21.637 -22.461 1.00 82.38 93 GLY A O 1
ATOM 766 N N . ASP A 1 94 ? 7.340 -19.993 -21.035 1.00 88.75 94 ASP A N 1
ATOM 767 C CA . ASP A 1 94 ? 8.656 -20.549 -20.733 1.00 88.75 94 ASP A CA 1
ATOM 768 C C . ASP A 1 94 ? 8.562 -21.801 -19.853 1.00 88.75 94 ASP A C 1
ATOM 770 O O . ASP A 1 94 ? 7.806 -21.871 -18.880 1.00 88.75 94 ASP A O 1
ATOM 774 N N . TRP A 1 95 ? 9.397 -22.790 -20.167 1.00 83.50 95 TRP A N 1
ATOM 775 C CA . TRP A 1 95 ? 9.580 -23.976 -19.337 1.00 83.50 95 TRP A CA 1
ATOM 776 C C . TRP A 1 95 ? 10.524 -23.653 -18.177 1.00 83.50 95 TRP A C 1
ATOM 778 O O . TRP A 1 95 ? 11.679 -23.289 -18.395 1.00 83.50 95 TRP A O 1
ATOM 788 N N . VAL A 1 96 ? 10.051 -23.819 -16.941 1.00 85.69 96 VAL A N 1
ATOM 789 C CA . VAL A 1 96 ? 10.839 -23.575 -15.723 1.00 85.69 96 VAL A CA 1
ATOM 790 C C . VAL A 1 96 ? 11.067 -24.868 -14.940 1.00 85.69 96 VAL A C 1
ATOM 792 O O . VAL A 1 96 ? 10.161 -25.687 -14.782 1.00 85.69 96 VAL A O 1
ATOM 795 N N . TYR A 1 97 ? 12.285 -25.062 -14.428 1.00 85.00 97 TYR A N 1
ATOM 796 C CA . TYR A 1 97 ? 12.603 -26.184 -13.542 1.00 85.00 97 TYR A CA 1
ATOM 797 C C . TYR A 1 97 ? 12.082 -25.910 -12.125 1.00 85.00 97 TYR A C 1
ATOM 799 O O . TYR A 1 97 ? 12.443 -24.912 -11.504 1.00 85.00 97 TYR A O 1
ATOM 807 N N . VAL A 1 98 ? 11.275 -26.827 -11.584 1.00 82.69 98 VAL A N 1
ATOM 808 C CA . VAL A 1 98 ? 10.768 -26.750 -10.205 1.00 82.69 98 VAL A CA 1
ATOM 809 C C . VAL A 1 98 ? 11.626 -27.630 -9.302 1.00 82.69 98 VAL A C 1
ATOM 811 O O . VAL A 1 98 ? 11.600 -28.858 -9.414 1.00 82.69 98 VAL A O 1
ATOM 814 N N . LYS A 1 99 ? 12.378 -27.017 -8.382 1.00 85.75 99 LYS A N 1
ATOM 815 C CA . LYS A 1 99 ? 13.128 -27.757 -7.361 1.00 85.75 99 LYS A CA 1
ATOM 816 C C . LYS A 1 99 ? 12.145 -28.412 -6.389 1.00 85.75 99 LYS A C 1
ATOM 818 O O . LYS A 1 99 ? 11.403 -27.720 -5.697 1.00 85.75 99 LYS A O 1
ATOM 823 N N . ARG A 1 100 ? 12.151 -29.744 -6.326 1.00 83.88 100 ARG A N 1
ATOM 824 C CA . ARG A 1 100 ? 11.396 -30.508 -5.326 1.00 83.88 100 ARG A CA 1
ATOM 825 C C . ARG A 1 100 ? 12.267 -30.743 -4.096 1.00 83.88 100 ARG A C 1
ATOM 827 O O . ARG A 1 100 ? 13.452 -31.040 -4.228 1.00 83.88 100 ARG A O 1
ATOM 834 N N . HIS A 1 101 ? 11.671 -30.602 -2.920 1.00 75.31 101 HIS A N 1
ATOM 835 C CA . HIS A 1 101 ? 12.253 -31.106 -1.683 1.00 75.31 101 HIS A CA 1
ATOM 836 C C . HIS A 1 101 ? 11.756 -32.540 -1.489 1.00 75.31 101 HIS A C 1
ATOM 838 O O . HIS A 1 101 ? 10.550 -32.780 -1.567 1.00 75.31 101 HIS A O 1
ATOM 844 N N . HIS A 1 102 ? 12.702 -33.469 -1.345 1.00 64.88 102 HIS A N 1
ATOM 845 C CA . HIS A 1 102 ? 12.443 -34.843 -0.922 1.00 64.88 102 HIS A CA 1
ATOM 846 C C . HIS A 1 102 ? 12.325 -34.907 0.597 1.00 64.88 102 HIS A C 1
ATOM 848 O O . HIS A 1 102 ? 13.066 -34.142 1.259 1.00 64.88 102 HIS A O 1
#

Organism: Lynx pardinus (NCBI:txid191816)

Secondary structure (DSSP, 8-state):
----S-HHHHHHHHHHHHHHS--TTS--HHHHHHSS---------HHHHTT---HHHHHHHHHHHHHHHHHHHHHHHHHHH-------S--TT-----PPP-

Foldseek 3Di:
DPPPDDVVVCVVVVVVCQQQPQDPQRDGVVCVVPVDHPPPDDPCPVVNLVPDPDPVVSVVSVVVVVVCVVVVVVVVVDVVVDPPRPPPPDDVPDDDDDDDDD

Radius of gyration: 19.03 Å; chains: 1; bounding box: 36×48×46 Å

Sequence (102 aa):
METGGDWVTLLPYGLYRDRNTPYTLGFTPYEIMFGRPPPIIPNLRAELLAKFKDQELFLSLRGLQRVHEDIWLRLCAIYEAGLTPTPHQYRLGDWVYVKRHH